Protein AF-A0AA42CRM7-F1 (afdb_monomer_lite)

Sequence (87 aa):
MKMRRIGDSHTQSESRYNPIGKDAVELTFLSFGAGQQRSSGFDLEFGWTDVEALLSAFASQGHSEAIRIKNARVLATAVEALVQNSN

pLDDT: mean 70.35, std 20.04, range [31.09, 95.62]

Structure (mmCIF, N/CA/C/O backbone):
data_AF-A0AA42CRM7-F1
#
_entry.id   AF-A0AA42CRM7-F1
#
loop_
_atom_site.group_PDB
_atom_site.id
_atom_site.type_symbol
_atom_site.label_atom_id
_atom_site.label_alt_id
_atom_site.label_comp_id
_atom_site.label_asym_id
_atom_site.label_entity_id
_atom_site.label_seq_id
_atom_site.pdbx_PDB_ins_code
_atom_site.Cartn_x
_atom_site.Cartn_y
_atom_site.Cartn_z
_atom_site.occupancy
_atom_site.B_iso_or_equiv
_atom_site.auth_seq_id
_atom_site.auth_comp_id
_atom_site.auth_asym_id
_atom_site.auth_atom_id
_atom_site.pdbx_PDB_model_num
ATOM 1 N N . MET A 1 1 ? 34.469 11.859 -50.102 1.00 39.03 1 MET A N 1
ATOM 2 C CA . MET A 1 1 ? 34.485 11.553 -48.654 1.00 39.03 1 MET A CA 1
ATOM 3 C C . MET A 1 1 ? 33.078 11.805 -48.117 1.00 39.03 1 MET A C 1
ATOM 5 O O . MET A 1 1 ? 32.655 12.950 -48.060 1.00 39.03 1 MET A O 1
ATOM 9 N N . LYS A 1 2 ? 32.278 10.751 -47.910 1.00 35.09 2 LYS A N 1
ATOM 10 C CA . LYS A 1 2 ? 30.835 10.866 -47.628 1.00 35.09 2 LYS A CA 1
ATOM 11 C C . LYS A 1 2 ? 30.644 10.927 -46.107 1.00 35.09 2 LYS A C 1
ATOM 13 O O . LYS A 1 2 ? 30.876 9.926 -45.435 1.00 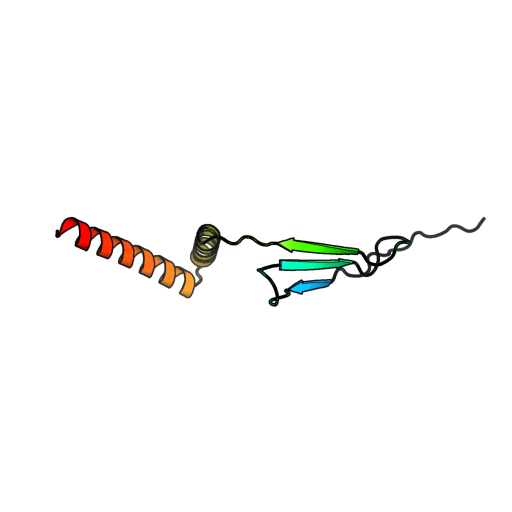35.09 2 LYS A O 1
ATOM 18 N N . MET A 1 3 ? 30.277 12.093 -45.572 1.00 31.09 3 MET A N 1
ATOM 19 C CA . MET A 1 3 ? 29.882 12.244 -44.166 1.00 31.09 3 MET A CA 1
ATOM 20 C C . MET A 1 3 ? 28.677 11.337 -43.889 1.00 31.09 3 MET A C 1
ATOM 22 O O . MET A 1 3 ? 27.594 11.560 -44.430 1.00 31.09 3 MET A O 1
ATOM 26 N N . ARG A 1 4 ? 28.861 10.303 -43.061 1.00 37.62 4 ARG A N 1
ATOM 27 C CA . ARG A 1 4 ? 27.743 9.551 -42.485 1.00 37.62 4 ARG A CA 1
ATOM 28 C C . ARG A 1 4 ? 27.189 10.385 -41.337 1.00 37.62 4 ARG A C 1
ATOM 30 O O . ARG A 1 4 ? 27.825 10.488 -40.293 1.00 37.62 4 ARG A O 1
ATOM 37 N N . ARG A 1 5 ? 26.017 10.992 -41.537 1.00 38.44 5 ARG A N 1
ATOM 38 C CA . ARG A 1 5 ? 25.196 11.449 -40.414 1.00 38.44 5 ARG A CA 1
ATOM 39 C C . ARG A 1 5 ? 24.802 10.198 -39.631 1.00 38.44 5 ARG A C 1
ATOM 41 O O . ARG A 1 5 ? 24.092 9.349 -40.164 1.00 38.44 5 ARG A O 1
ATOM 48 N N . ILE A 1 6 ? 25.319 10.063 -38.415 1.00 43.81 6 ILE A N 1
ATOM 49 C CA . ILE A 1 6 ? 24.834 9.098 -37.426 1.00 43.81 6 ILE A CA 1
ATOM 50 C C . ILE A 1 6 ? 23.511 9.683 -36.928 1.00 43.81 6 ILE A C 1
ATOM 52 O O . ILE A 1 6 ? 23.476 10.411 -35.945 1.00 43.81 6 ILE A O 1
ATOM 56 N N . GLY A 1 7 ? 22.461 9.501 -37.728 1.00 36.81 7 GLY A N 1
ATOM 57 C CA . GLY A 1 7 ? 21.106 9.875 -37.358 1.00 36.81 7 GLY A CA 1
ATOM 58 C C . GLY A 1 7 ? 20.560 8.858 -36.367 1.00 36.81 7 GLY A C 1
ATOM 59 O O . GLY A 1 7 ? 20.519 7.665 -36.664 1.00 36.81 7 GLY A O 1
ATOM 60 N N . ASP A 1 8 ? 20.198 9.341 -35.185 1.00 46.91 8 ASP A N 1
ATOM 61 C CA . ASP A 1 8 ? 18.868 9.147 -34.606 1.00 46.91 8 ASP A CA 1
ATOM 62 C C . ASP A 1 8 ? 18.256 7.748 -34.784 1.00 46.91 8 ASP A C 1
ATOM 64 O O . ASP A 1 8 ? 17.282 7.571 -35.509 1.00 46.91 8 ASP A O 1
ATOM 68 N N . SER A 1 9 ? 18.790 6.738 -34.096 1.00 43.81 9 SER A N 1
ATOM 69 C CA . SER A 1 9 ? 18.123 5.428 -33.984 1.00 43.81 9 SER A CA 1
ATOM 70 C C . SER A 1 9 ? 17.736 5.128 -32.540 1.00 43.81 9 SER A C 1
ATOM 72 O O . SER A 1 9 ? 18.127 4.123 -31.959 1.00 43.81 9 SER A O 1
ATOM 74 N N . HIS A 1 10 ? 16.943 6.020 -31.948 1.00 44.34 10 HIS A N 1
ATOM 75 C CA . HIS A 1 10 ? 16.146 5.672 -30.773 1.00 44.34 10 HIS A CA 1
ATOM 76 C C . HIS A 1 10 ? 14.803 5.143 -31.274 1.00 44.34 10 HIS A C 1
ATOM 78 O O . HIS A 1 10 ? 13.803 5.859 -31.306 1.00 44.34 10 HIS A O 1
ATOM 84 N N . THR A 1 11 ? 14.795 3.902 -31.758 1.00 49.19 11 THR A N 1
ATOM 85 C CA . THR A 1 11 ? 13.544 3.218 -32.086 1.00 49.19 11 THR A CA 1
ATOM 86 C C . THR A 1 11 ? 12.864 2.873 -30.766 1.00 49.19 11 THR A C 1
ATOM 88 O O . THR A 1 11 ? 13.466 2.219 -29.917 1.00 49.19 11 THR A O 1
ATOM 91 N N . GLN A 1 12 ? 11.654 3.406 -30.591 1.00 53.28 12 GLN A N 1
ATOM 92 C CA . GLN A 1 12 ? 10.808 3.335 -29.398 1.00 53.28 12 GLN A CA 1
ATOM 93 C C . GLN A 1 12 ? 10.981 2.031 -28.606 1.00 53.28 12 GLN A C 1
ATOM 95 O O . GLN A 1 12 ? 10.801 0.936 -29.137 1.00 53.28 12 GLN A O 1
ATOM 100 N N . SER A 1 13 ? 11.316 2.163 -27.322 1.00 50.88 13 SER A N 1
ATOM 101 C CA . SER A 1 13 ? 11.196 1.072 -26.361 1.00 50.88 13 SER A CA 1
ATOM 102 C C . SER A 1 13 ? 9.715 0.828 -26.091 1.00 50.88 13 SER A C 1
ATOM 104 O O . SER A 1 13 ? 9.013 1.745 -25.657 1.00 50.88 13 SER A O 1
ATOM 106 N N . GLU A 1 14 ? 9.245 -0.393 -26.321 1.00 55.41 14 GLU A N 1
ATOM 107 C CA . GLU A 1 14 ? 7.919 -0.811 -25.877 1.00 55.41 14 GLU A CA 1
ATOM 108 C C . GLU A 1 14 ? 8.054 -1.512 -24.525 1.00 55.41 14 GLU A C 1
ATOM 110 O O . GLU A 1 14 ? 8.740 -2.531 -24.403 1.00 55.41 14 GLU A O 1
ATOM 115 N N . SER A 1 15 ? 7.396 -0.955 -23.510 1.00 52.59 15 SER A N 1
ATOM 116 C CA . SER A 1 15 ? 7.217 -1.602 -22.213 1.00 52.59 15 SER A CA 1
ATOM 117 C C . SER A 1 15 ? 5.920 -2.395 -22.261 1.00 52.59 15 SER A C 1
ATOM 119 O O . SER A 1 15 ? 4.849 -1.810 -22.439 1.00 52.59 15 SER A O 1
ATOM 121 N N . ARG A 1 16 ? 5.993 -3.719 -22.114 1.00 55.62 16 ARG A N 1
ATOM 122 C CA . ARG A 1 16 ? 4.799 -4.570 -22.038 1.00 55.62 16 ARG A CA 1
ATOM 123 C C . ARG A 1 16 ? 4.746 -5.240 -20.671 1.00 55.62 16 ARG A C 1
ATOM 125 O O . ARG A 1 16 ? 5.711 -5.860 -20.236 1.00 55.62 16 ARG A O 1
ATOM 132 N N . TYR A 1 17 ? 3.607 -5.097 -19.996 1.00 50.28 17 TYR A N 1
ATOM 133 C CA . TYR A 1 17 ? 3.292 -5.875 -18.801 1.00 50.28 17 TYR A CA 1
ATOM 134 C C . TYR A 1 17 ? 2.842 -7.268 -19.246 1.00 50.28 17 TYR A C 1
ATOM 136 O O . TYR A 1 17 ? 1.877 -7.381 -20.007 1.00 50.28 17 TYR A O 1
ATOM 144 N N . ASN A 1 18 ? 3.551 -8.313 -18.816 1.00 52.22 18 ASN A N 1
ATOM 145 C CA . ASN A 1 18 ? 3.220 -9.693 -19.157 1.00 52.22 18 ASN A CA 1
ATOM 146 C C . ASN A 1 18 ? 2.665 -10.423 -17.918 1.00 52.22 18 ASN A C 1
ATOM 148 O O . ASN A 1 18 ? 3.442 -10.860 -17.072 1.00 52.22 18 ASN A O 1
ATOM 152 N N . PRO A 1 19 ? 1.336 -10.596 -17.791 1.00 51.66 19 PRO A N 1
ATOM 153 C CA . PRO A 1 19 ? 0.729 -11.213 -16.609 1.00 51.66 19 PRO A CA 1
ATOM 154 C C . PRO A 1 19 ? 0.893 -12.744 -16.539 1.00 51.66 19 PRO A C 1
ATOM 156 O O . PRO A 1 19 ? 0.372 -13.367 -15.619 1.00 51.66 19 PRO A O 1
ATOM 159 N N . ILE A 1 20 ? 1.569 -13.382 -17.505 1.00 51.41 20 ILE A N 1
ATOM 160 C CA . ILE A 1 20 ? 1.595 -14.853 -17.636 1.00 51.41 20 ILE A CA 1
ATOM 161 C C . ILE A 1 20 ? 2.710 -15.507 -16.790 1.00 51.41 20 ILE A C 1
ATOM 163 O O . ILE A 1 20 ? 2.701 -16.718 -16.581 1.00 51.41 20 ILE A O 1
ATOM 167 N N . GLY A 1 21 ? 3.622 -14.733 -16.201 1.00 46.97 21 GLY A N 1
ATOM 168 C CA . GLY A 1 21 ? 4.602 -15.266 -15.255 1.00 46.97 21 GLY A CA 1
ATOM 169 C C . GLY A 1 21 ? 5.166 -14.173 -14.364 1.00 46.97 21 GLY A C 1
ATOM 170 O O . GLY A 1 21 ? 5.929 -13.358 -14.854 1.00 46.97 21 GLY A O 1
ATOM 171 N N . LYS A 1 22 ? 4.764 -14.188 -13.083 1.00 50.69 22 LYS A N 1
ATOM 172 C CA . LYS A 1 22 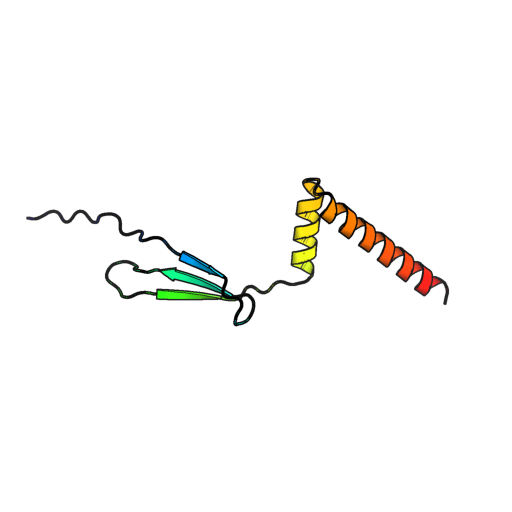? 5.315 -13.409 -11.957 1.00 50.69 22 LYS A CA 1
ATOM 173 C C . LYS A 1 22 ? 5.713 -11.970 -12.299 1.00 50.69 22 LYS A C 1
ATOM 175 O O . LYS A 1 22 ? 6.858 -11.757 -12.656 1.00 50.69 22 LYS A O 1
ATOM 180 N N . ASP A 1 23 ? 4.794 -11.016 -12.137 1.00 55.97 23 ASP A N 1
ATOM 181 C CA . ASP A 1 23 ? 5.074 -9.576 -11.964 1.00 55.97 23 ASP A CA 1
ATOM 182 C C . ASP A 1 23 ? 6.286 -9.021 -12.738 1.00 55.97 23 ASP A C 1
ATOM 184 O O . ASP A 1 23 ? 7.079 -8.240 -12.218 1.00 55.97 23 ASP A O 1
ATOM 188 N N . ALA A 1 24 ? 6.442 -9.432 -13.997 1.00 53.31 24 ALA A N 1
ATOM 189 C CA . ALA A 1 24 ? 7.616 -9.109 -14.786 1.00 53.31 24 ALA A CA 1
ATOM 190 C C . ALA A 1 24 ? 7.293 -7.974 -15.756 1.00 53.31 24 ALA A C 1
ATOM 192 O O . ALA A 1 24 ? 6.285 -7.992 -16.475 1.00 53.31 24 ALA A O 1
ATOM 193 N N . VAL A 1 25 ? 8.179 -6.982 -15.797 1.00 60.81 25 VAL A N 1
ATOM 194 C CA . VAL A 1 25 ? 8.174 -5.951 -16.834 1.00 60.81 25 VAL A CA 1
ATOM 195 C C . VAL A 1 25 ? 9.229 -6.325 -17.857 1.00 60.81 25 VAL A C 1
ATOM 197 O O . VAL A 1 25 ? 10.415 -6.422 -17.543 1.00 60.81 25 VAL A O 1
ATOM 200 N N . GLU A 1 26 ? 8.799 -6.521 -19.099 1.00 59.16 26 GLU A N 1
ATOM 201 C CA . GLU A 1 26 ? 9.711 -6.752 -20.211 1.00 59.16 26 GLU A CA 1
ATOM 202 C C . GLU A 1 26 ? 9.910 -5.447 -20.983 1.00 59.16 26 GLU A C 1
ATOM 204 O O . GLU A 1 26 ? 8.960 -4.845 -21.497 1.00 59.16 26 GLU A O 1
ATOM 209 N N . LEU A 1 27 ? 11.169 -5.012 -21.067 1.00 59.75 27 LEU A N 1
ATOM 210 C CA . LEU A 1 27 ? 11.587 -3.938 -21.958 1.00 59.75 27 LEU A CA 1
ATOM 211 C C . LEU A 1 27 ? 12.146 -4.565 -23.231 1.00 59.75 27 LEU A C 1
ATOM 213 O O . LEU A 1 27 ? 13.177 -5.244 -23.209 1.00 59.75 27 LEU A O 1
ATOM 217 N N . THR A 1 28 ? 11.468 -4.320 -24.350 1.00 57.69 28 THR A N 1
ATOM 218 C CA . THR A 1 28 ? 11.936 -4.763 -25.664 1.00 57.69 28 THR A CA 1
ATOM 219 C C . THR A 1 28 ? 12.531 -3.593 -26.432 1.00 57.69 28 THR A C 1
ATOM 221 O O . THR A 1 28 ? 11.847 -2.610 -26.723 1.00 57.69 28 THR A O 1
ATOM 224 N N . PHE A 1 29 ? 13.801 -3.725 -26.817 1.00 58.19 29 PHE A N 1
ATOM 225 C CA . PHE A 1 29 ? 14.448 -2.817 -27.758 1.00 58.19 29 PHE A CA 1
ATOM 226 C C . PHE A 1 29 ? 14.434 -3.457 -29.145 1.00 58.19 29 PHE A C 1
ATOM 228 O O . PHE A 1 29 ? 15.183 -4.402 -29.407 1.00 58.19 29 PHE A O 1
ATOM 235 N N . LEU A 1 30 ? 13.586 -2.937 -30.039 1.00 56.16 30 LEU A N 1
ATOM 236 C CA . LEU A 1 30 ? 13.457 -3.422 -31.421 1.00 56.16 30 LEU A CA 1
ATOM 237 C C . LEU A 1 30 ? 14.785 -3.318 -32.196 1.00 56.16 30 LEU A C 1
ATOM 239 O O . LEU A 1 30 ? 15.070 -4.155 -33.050 1.00 56.16 30 LEU A O 1
ATOM 243 N N . SER A 1 31 ? 15.631 -2.339 -31.855 1.00 51.97 31 SER A N 1
ATOM 244 C CA . SER A 1 31 ? 17.027 -2.252 -32.290 1.00 51.97 31 SER A CA 1
ATOM 245 C C . SER A 1 31 ? 17.855 -1.378 -31.336 1.00 51.97 31 SER A C 1
ATOM 247 O O . SER A 1 31 ? 17.378 -0.358 -30.844 1.00 51.97 31 SER A O 1
ATOM 249 N N . PHE A 1 32 ? 19.108 -1.769 -31.079 1.00 50.28 32 PHE A N 1
ATOM 250 C CA . PHE A 1 32 ? 20.109 -0.932 -30.404 1.00 50.28 32 PHE A CA 1
ATOM 251 C C . PHE A 1 32 ? 21.389 -0.924 -31.250 1.00 50.28 32 PHE A C 1
ATOM 253 O O . PHE A 1 32 ? 22.117 -1.919 -31.313 1.00 50.28 32 PHE A O 1
ATOM 260 N N . GLY A 1 33 ? 21.655 0.180 -31.952 1.00 60.06 33 GLY A N 1
ATOM 261 C CA . GLY A 1 33 ? 22.774 0.267 -32.897 1.00 60.06 33 GLY A CA 1
ATOM 262 C C . GLY A 1 33 ? 22.629 -0.693 -34.091 1.00 60.06 3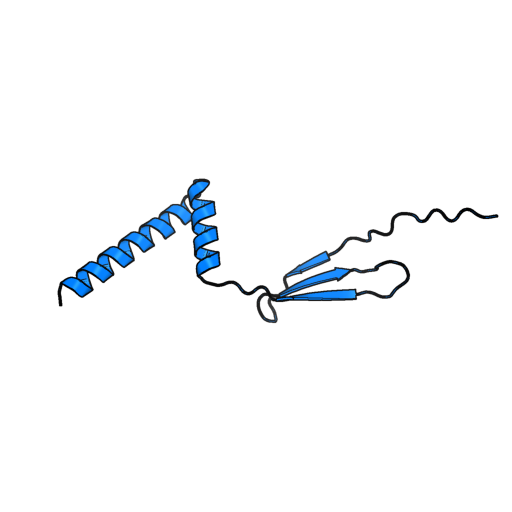3 GLY A C 1
ATOM 263 O O . GLY A 1 33 ? 21.547 -0.838 -34.648 1.00 60.06 33 GLY A O 1
ATOM 264 N N . ALA A 1 34 ? 23.723 -1.344 -34.507 1.00 55.78 34 ALA A N 1
ATOM 265 C CA . ALA A 1 34 ? 23.757 -2.256 -35.665 1.00 55.78 34 ALA A CA 1
ATOM 266 C C . ALA A 1 34 ? 23.398 -3.729 -35.340 1.00 55.78 34 ALA A C 1
ATOM 268 O O . ALA A 1 34 ? 23.613 -4.605 -36.177 1.00 55.78 34 ALA A O 1
ATOM 269 N N . GLY A 1 35 ? 22.923 -4.020 -34.123 1.00 58.06 35 GLY A N 1
ATOM 270 C CA . GLY A 1 35 ? 22.659 -5.382 -33.636 1.00 58.06 35 GLY A CA 1
ATOM 271 C C . GLY A 1 35 ? 21.185 -5.803 -33.693 1.00 58.06 35 GLY A C 1
ATOM 272 O O . GLY A 1 35 ? 20.294 -4.959 -33.780 1.00 58.06 35 GLY A O 1
ATOM 273 N N . GLN A 1 36 ? 20.935 -7.119 -33.622 1.00 57.81 36 GLN A N 1
ATOM 274 C CA . GLN A 1 36 ? 19.584 -7.688 -33.500 1.00 57.81 36 GLN A CA 1
ATOM 275 C C . GLN A 1 36 ? 18.929 -7.340 -32.149 1.00 57.81 36 GLN A C 1
ATOM 277 O O . GLN A 1 36 ? 19.621 -7.026 -31.178 1.00 57.81 36 GLN A O 1
ATOM 282 N N . GLN A 1 37 ? 17.591 -7.392 -32.127 1.00 59.03 37 GLN A N 1
ATOM 283 C CA . GLN A 1 37 ? 16.701 -7.141 -30.987 1.00 59.03 37 GLN A CA 1
ATOM 284 C C . GLN A 1 37 ? 17.252 -7.696 -29.663 1.00 59.03 37 GLN A C 1
ATOM 286 O O . GLN A 1 37 ? 17.684 -8.847 -29.590 1.00 59.03 37 GLN A O 1
ATOM 291 N N . ARG A 1 38 ? 17.204 -6.880 -28.603 1.00 58.38 38 ARG A N 1
ATOM 292 C CA . ARG A 1 38 ? 17.533 -7.294 -27.230 1.00 58.38 38 ARG A CA 1
ATOM 293 C C . ARG A 1 38 ? 16.305 -7.083 -26.352 1.00 58.38 38 ARG A C 1
ATOM 295 O O . ARG A 1 38 ? 15.778 -5.971 -26.305 1.00 58.38 38 ARG A O 1
ATOM 302 N N . SER A 1 39 ? 15.865 -8.128 -25.662 1.00 57.41 39 SER A N 1
ATOM 303 C CA . SER A 1 39 ? 14.888 -8.023 -24.577 1.00 57.41 39 SER A CA 1
ATOM 304 C C . SER A 1 39 ? 15.594 -8.135 -23.228 1.00 57.41 39 SER A C 1
ATOM 306 O O . SER A 1 39 ? 16.574 -8.867 -23.080 1.00 57.41 39 SER A O 1
ATOM 308 N N . SER A 1 40 ? 15.114 -7.363 -22.255 1.00 60.75 40 SER A N 1
ATOM 309 C CA . SER A 1 40 ? 15.507 -7.469 -20.852 1.00 60.75 40 SER A CA 1
ATOM 310 C C . SER A 1 40 ? 14.239 -7.605 -20.022 1.00 60.75 40 SER A C 1
ATOM 312 O O . SER A 1 40 ? 13.384 -6.718 -20.052 1.00 60.75 40 SER A O 1
ATOM 314 N N . GLY A 1 41 ? 14.121 -8.720 -19.305 1.00 57.81 41 GLY A N 1
ATOM 315 C CA . GLY A 1 41 ? 13.075 -8.934 -18.311 1.00 57.81 41 GLY A CA 1
ATOM 316 C C . GLY A 1 41 ? 13.541 -8.446 -16.945 1.00 57.81 41 GLY A C 1
ATOM 317 O O . GLY A 1 41 ? 14.698 -8.655 -16.578 1.00 57.81 41 GLY A O 1
ATOM 318 N N . PHE A 1 42 ? 12.649 -7.788 -16.216 1.00 63.06 42 PHE A N 1
ATOM 319 C CA . PHE A 1 42 ? 12.853 -7.402 -14.826 1.00 63.06 42 PHE A CA 1
ATOM 320 C C . PHE A 1 42 ? 11.734 -8.009 -13.996 1.00 63.06 42 PHE A C 1
ATOM 322 O O . PHE A 1 42 ? 10.564 -7.811 -14.324 1.00 63.06 42 PHE A O 1
ATOM 329 N N . ASP A 1 43 ? 12.096 -8.702 -12.924 1.00 62.81 43 ASP A N 1
ATOM 330 C CA . ASP A 1 43 ? 11.136 -9.147 -11.921 1.00 62.81 43 ASP A CA 1
ATOM 331 C C . ASP A 1 43 ? 10.828 -7.970 -10.990 1.00 62.81 43 ASP A C 1
ATOM 333 O O . ASP A 1 43 ? 1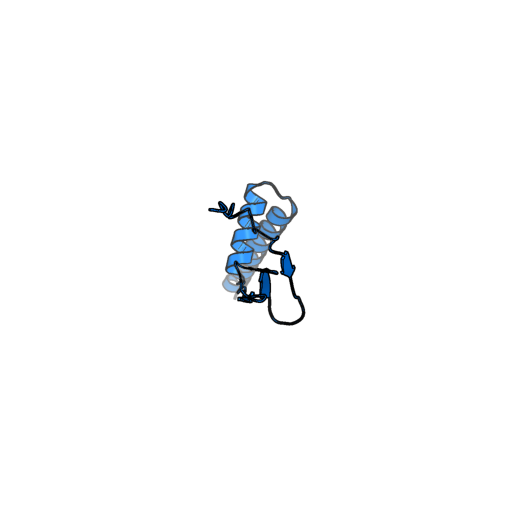1.743 -7.295 -10.505 1.00 62.81 43 ASP A O 1
ATOM 337 N N . LEU A 1 44 ? 9.546 -7.698 -10.752 1.00 65.56 44 LEU A N 1
ATOM 338 C CA . LEU A 1 44 ? 9.123 -6.760 -9.721 1.00 65.56 44 LEU A CA 1
ATOM 339 C C . LEU A 1 44 ? 8.712 -7.548 -8.481 1.00 65.56 44 LEU A C 1
ATOM 341 O O . LEU A 1 44 ? 7.669 -8.196 -8.447 1.00 65.56 44 LEU A O 1
ATOM 345 N N . GLU A 1 45 ? 9.533 -7.476 -7.441 1.00 71.75 45 GLU A N 1
ATOM 346 C CA . GLU A 1 45 ? 9.158 -7.979 -6.125 1.00 71.75 45 GLU A CA 1
ATOM 347 C C . GLU A 1 45 ? 8.382 -6.886 -5.386 1.00 71.75 45 GLU A C 1
ATOM 349 O O . GLU A 1 45 ? 8.969 -5.918 -4.906 1.00 71.75 45 GLU A O 1
ATOM 354 N N . PHE A 1 46 ? 7.057 -7.032 -5.308 1.00 74.56 46 PHE A N 1
ATOM 355 C CA . PHE A 1 46 ? 6.218 -6.178 -4.469 1.00 74.56 46 PHE A CA 1
ATOM 356 C C . PHE A 1 46 ? 5.867 -6.889 -3.168 1.00 74.56 46 PHE A C 1
ATOM 358 O O . PHE A 1 46 ? 5.231 -7.945 -3.155 1.00 74.56 46 PHE A O 1
ATOM 365 N N . GLY A 1 47 ? 6.260 -6.279 -2.056 1.00 83.50 47 GLY A N 1
ATOM 366 C CA . GLY A 1 47 ? 5.857 -6.682 -0.723 1.00 83.50 47 GLY A CA 1
ATOM 367 C C . GLY A 1 47 ? 4.642 -5.903 -0.228 1.00 83.50 47 GLY A C 1
ATOM 368 O O . GLY A 1 47 ? 4.250 -4.862 -0.758 1.00 83.50 47 GLY A O 1
ATOM 369 N N . TRP A 1 48 ? 4.070 -6.371 0.879 1.00 84.25 48 TRP A N 1
ATOM 370 C CA . TRP A 1 48 ? 3.008 -5.635 1.566 1.00 84.25 48 TRP A CA 1
ATOM 371 C C . TRP A 1 48 ? 3.465 -4.241 2.030 1.00 84.25 48 TRP A C 1
ATOM 373 O O . TRP A 1 48 ? 2.688 -3.290 2.001 1.00 84.25 48 TRP A O 1
ATOM 383 N N . THR A 1 49 ? 4.747 -4.091 2.371 1.00 86.50 49 THR A N 1
ATOM 384 C CA . THR A 1 49 ? 5.366 -2.800 2.701 1.00 86.50 49 THR A CA 1
ATOM 385 C C . THR A 1 49 ? 5.250 -1.788 1.554 1.00 86.50 49 THR A C 1
ATOM 387 O O . THR A 1 49 ? 4.986 -0.611 1.796 1.00 86.50 49 THR A O 1
ATOM 390 N N . ASP A 1 50 ? 5.379 -2.229 0.300 1.00 85.81 50 ASP A N 1
ATOM 391 C CA . ASP A 1 50 ? 5.246 -1.348 -0.867 1.00 85.81 50 ASP A CA 1
ATOM 392 C C . ASP A 1 50 ? 3.795 -0.900 -1.055 1.00 85.81 50 ASP A C 1
ATOM 394 O O . ASP A 1 50 ? 3.526 0.268 -1.342 1.00 85.81 50 ASP A O 1
ATOM 398 N N . VAL A 1 51 ? 2.842 -1.804 -0.803 1.00 87.50 51 VAL A N 1
ATOM 399 C CA . VAL A 1 51 ? 1.406 -1.491 -0.810 1.00 87.50 51 VAL A CA 1
ATOM 400 C C . VAL A 1 51 ? 1.071 -0.447 0.260 1.00 87.50 51 VAL A C 1
ATOM 402 O O . VAL A 1 51 ? 0.328 0.500 -0.003 1.00 87.50 51 VAL A O 1
ATOM 405 N N . GLU A 1 52 ? 1.650 -0.559 1.457 1.00 89.31 52 GLU A N 1
ATOM 406 C CA . GLU A 1 52 ? 1.487 0.426 2.534 1.00 89.31 52 GLU A CA 1
ATOM 407 C C . GLU A 1 52 ? 2.033 1.807 2.169 1.00 89.31 52 GLU A C 1
ATOM 409 O O . GLU A 1 52 ? 1.395 2.830 2.460 1.00 89.31 52 GLU A O 1
ATOM 414 N N . ALA A 1 53 ? 3.200 1.842 1.522 1.00 89.31 53 ALA A N 1
ATOM 415 C CA . ALA A 1 53 ? 3.810 3.074 1.045 1.00 89.31 53 ALA A CA 1
ATOM 416 C C . ALA A 1 53 ? 2.926 3.747 -0.019 1.00 89.31 53 ALA A C 1
ATOM 418 O O . ALA A 1 53 ? 2.651 4.947 0.074 1.00 89.31 53 ALA A O 1
ATOM 419 N N . LEU A 1 54 ? 2.397 2.966 -0.967 1.00 90.75 54 LEU A N 1
ATOM 420 C CA . LEU A 1 54 ? 1.466 3.427 -2.001 1.00 90.75 54 LEU A CA 1
ATOM 421 C C . LEU A 1 54 ? 0.171 3.991 -1.409 1.00 90.75 54 LEU A C 1
ATOM 423 O O . LEU A 1 54 ? -0.237 5.103 -1.747 1.00 90.75 54 LEU A O 1
ATOM 427 N N . LEU A 1 55 ? -0.454 3.267 -0.479 1.00 92.19 55 LEU A N 1
ATOM 428 C CA . LEU A 1 55 ? -1.665 3.730 0.201 1.00 92.19 55 LEU A CA 1
ATOM 429 C C . LEU A 1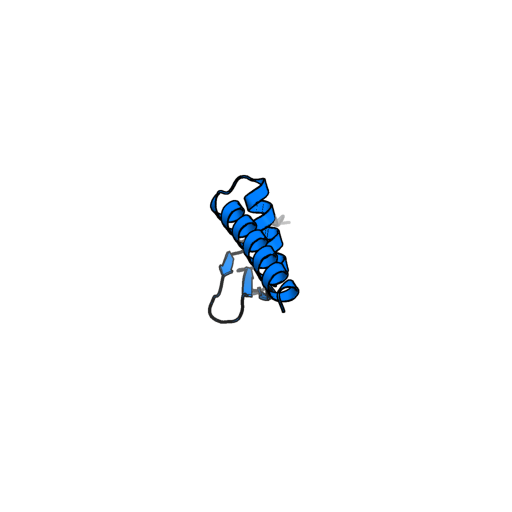 55 ? -1.409 5.017 0.992 1.00 92.19 55 LEU A C 1
ATOM 431 O O . LEU A 1 55 ? -2.237 5.928 0.982 1.00 92.19 55 LEU A O 1
ATOM 435 N N . SER A 1 56 ? -0.249 5.131 1.639 1.00 91.88 56 SER A N 1
ATOM 436 C CA . SER A 1 56 ? 0.137 6.345 2.362 1.00 91.88 56 SER A CA 1
ATOM 437 C C . SER A 1 56 ? 0.336 7.537 1.422 1.00 91.88 56 SER A C 1
ATOM 439 O O . SER A 1 56 ? -0.132 8.634 1.733 1.00 91.88 56 SER A O 1
ATOM 441 N N . ALA A 1 57 ? 0.967 7.323 0.264 1.00 92.88 57 ALA A N 1
ATOM 442 C CA . ALA A 1 57 ? 1.173 8.350 -0.756 1.00 92.88 57 ALA A CA 1
ATOM 443 C C . ALA A 1 57 ? -0.140 8.812 -1.406 1.00 92.88 57 ALA A C 1
ATOM 445 O O . ALA A 1 57 ? -0.319 10.001 -1.663 1.00 92.88 57 ALA A O 1
ATOM 446 N N . PHE A 1 58 ? -1.087 7.906 -1.646 1.00 93.25 58 PHE A N 1
ATOM 447 C CA . PHE A 1 58 ? -2.408 8.283 -2.150 1.00 93.25 58 PHE A CA 1
ATOM 448 C C . PHE A 1 58 ? -3.248 9.003 -1.095 1.00 93.25 58 PHE A C 1
ATOM 450 O O . PHE A 1 58 ? -3.943 9.971 -1.406 1.00 93.25 58 PHE A O 1
ATOM 457 N N . ALA A 1 59 ? -3.168 8.577 0.167 1.00 93.94 59 ALA A N 1
ATOM 458 C CA . ALA A 1 59 ? -3.878 9.240 1.251 1.00 93.94 59 ALA A CA 1
ATOM 459 C C . ALA A 1 59 ? -3.369 10.673 1.483 1.00 93.94 59 ALA A C 1
ATOM 461 O O . ALA A 1 59 ? -4.184 11.565 1.714 1.00 93.94 59 ALA A O 1
ATOM 462 N N . SER A 1 60 ? -2.056 10.924 1.376 1.00 93.00 60 SER A N 1
ATOM 463 C CA . SER A 1 60 ? -1.495 12.281 1.501 1.00 93.00 60 SER A CA 1
ATOM 464 C C . SER A 1 60 ? -1.918 13.212 0.361 1.00 93.00 60 SER A C 1
ATOM 466 O O . SER A 1 60 ? -2.002 14.420 0.559 1.00 93.00 60 SER A O 1
ATOM 468 N N . GLN A 1 61 ? -2.258 12.649 -0.800 1.00 95.62 61 GLN A N 1
ATOM 469 C CA . GLN A 1 61 ? -2.843 13.369 -1.934 1.00 95.62 61 GLN A CA 1
ATOM 470 C C . GLN A 1 61 ? -4.368 13.545 -1.824 1.00 95.62 61 GLN A C 1
ATOM 472 O O . GLN A 1 61 ? -4.986 14.122 -2.715 1.00 95.62 61 GLN A O 1
ATOM 477 N N . GLY A 1 62 ? -4.995 13.060 -0.748 1.00 92.50 62 GLY A N 1
ATOM 478 C CA . GLY A 1 62 ? -6.436 13.189 -0.530 1.00 92.50 62 GLY A CA 1
ATOM 479 C C . GLY A 1 62 ? -7.288 12.130 -1.234 1.00 92.50 62 GLY A C 1
ATOM 480 O O . GLY A 1 62 ? -8.501 12.308 -1.351 1.00 92.50 62 GLY A O 1
ATOM 481 N N . HIS A 1 63 ? -6.701 11.018 -1.689 1.00 95.44 63 HIS A N 1
ATOM 482 C CA . HIS A 1 63 ? -7.469 9.939 -2.308 1.00 95.44 63 HIS A CA 1
ATOM 483 C C . HIS A 1 63 ? -8.385 9.263 -1.279 1.00 95.44 63 HIS A C 1
ATOM 485 O O . HIS A 1 63 ? -7.931 8.646 -0.308 1.00 95.44 63 HIS A O 1
ATOM 491 N N . SER A 1 64 ? -9.694 9.362 -1.502 1.00 93.94 64 SER A N 1
ATOM 492 C CA . SER A 1 64 ? -10.713 8.973 -0.520 1.00 93.94 64 SER A CA 1
ATOM 493 C C . SER A 1 64 ? -10.661 7.488 -0.141 1.00 93.94 64 SER A C 1
ATOM 495 O O . SER A 1 64 ? -10.800 7.145 1.034 1.00 93.94 64 SER A O 1
ATOM 497 N N . GLU A 1 65 ? -10.403 6.600 -1.100 1.00 94.19 65 GLU A N 1
ATOM 498 C CA . GLU A 1 65 ? -10.317 5.157 -0.844 1.00 94.19 65 GLU A CA 1
ATOM 499 C C . GLU A 1 65 ? -9.072 4.781 -0.038 1.00 94.19 65 GLU A C 1
ATOM 501 O O . GLU A 1 65 ? -9.154 3.966 0.879 1.00 94.19 65 GLU A O 1
ATOM 506 N N . ALA A 1 66 ? -7.939 5.436 -0.301 1.00 92.94 66 ALA A N 1
ATOM 507 C CA . ALA A 1 66 ? -6.698 5.175 0.420 1.00 92.94 66 ALA A CA 1
ATOM 508 C C . ALA A 1 66 ? -6.822 5.597 1.892 1.00 92.94 66 ALA A C 1
ATOM 510 O O . ALA A 1 66 ? -6.393 4.876 2.794 1.00 92.94 66 ALA A O 1
ATOM 511 N N . ILE A 1 67 ? -7.498 6.723 2.147 1.00 92.81 67 ILE A N 1
ATOM 512 C CA . ILE A 1 67 ? -7.828 7.183 3.502 1.00 92.81 67 ILE A CA 1
ATOM 513 C C . ILE A 1 67 ? -8.731 6.171 4.219 1.00 92.81 67 ILE A C 1
ATOM 515 O O . ILE A 1 67 ? -8.470 5.824 5.372 1.00 92.81 67 ILE A O 1
ATOM 519 N N . ARG A 1 68 ? -9.775 5.662 3.551 1.00 94.56 68 ARG A N 1
ATOM 520 C CA . ARG A 1 68 ? -10.685 4.662 4.138 1.00 94.56 68 ARG A CA 1
ATOM 521 C C . ARG A 1 68 ? -9.953 3.379 4.513 1.00 94.56 68 ARG A C 1
ATOM 523 O O . ARG A 1 68 ? -10.143 2.894 5.624 1.00 94.56 68 ARG A O 1
ATOM 530 N N . ILE A 1 69 ? -9.095 2.870 3.629 1.00 93.38 69 ILE A N 1
ATOM 531 C CA . ILE A 1 69 ? -8.298 1.662 3.885 1.00 93.38 69 ILE A CA 1
ATOM 532 C C . ILE A 1 69 ? -7.356 1.884 5.073 1.00 93.38 69 ILE A C 1
ATOM 534 O O . ILE A 1 69 ? -7.301 1.054 5.981 1.00 93.38 69 ILE A O 1
ATOM 538 N N . LYS A 1 70 ? -6.666 3.030 5.121 1.00 90.94 70 LYS A N 1
ATOM 539 C CA . LYS A 1 70 ? -5.786 3.381 6.242 1.00 90.94 70 LYS A CA 1
ATOM 540 C C . LYS A 1 70 ? -6.546 3.411 7.572 1.00 90.94 70 LYS A C 1
ATOM 542 O O . LYS A 1 70 ? -6.094 2.816 8.547 1.00 90.94 70 LYS A O 1
ATOM 547 N N . ASN A 1 71 ? -7.716 4.045 7.601 1.00 92.12 71 ASN A N 1
ATOM 548 C CA . ASN A 1 71 ? -8.547 4.128 8.803 1.00 92.12 71 ASN A CA 1
ATOM 549 C C . ASN A 1 71 ? -9.087 2.758 9.233 1.00 92.12 71 ASN A C 1
ATOM 551 O O . ASN A 1 71 ? -9.058 2.436 10.420 1.00 92.12 71 ASN A O 1
ATOM 555 N N . ALA A 1 72 ? -9.541 1.939 8.281 1.00 93.44 72 ALA A N 1
ATOM 556 C CA . ALA A 1 72 ? -10.023 0.587 8.555 1.00 93.44 72 ALA A CA 1
ATOM 557 C C . ALA A 1 72 ? -8.936 -0.276 9.208 1.00 93.44 72 ALA A C 1
ATOM 559 O O . ALA A 1 72 ? -9.211 -1.011 10.152 1.00 93.44 72 ALA A O 1
ATOM 560 N N . ARG A 1 73 ? -7.687 -0.134 8.757 1.00 90.12 73 ARG A N 1
ATOM 561 C CA . ARG A 1 73 ? -6.561 -0.864 9.334 1.00 90.12 73 ARG A CA 1
ATOM 562 C C . ARG A 1 73 ? -6.242 -0.432 10.764 1.00 90.12 73 ARG A C 1
ATOM 564 O O . ARG A 1 73 ? -6.045 -1.287 11.617 1.00 90.12 73 ARG A O 1
ATOM 571 N N . VAL A 1 74 ? -6.240 0.874 11.038 1.00 90.69 74 VAL A N 1
ATOM 572 C CA . VAL A 1 74 ? -6.058 1.393 12.407 1.00 90.69 74 VAL A CA 1
ATOM 573 C C . VAL A 1 74 ? -7.137 0.840 13.341 1.00 90.69 74 VAL A C 1
ATOM 575 O O . VAL A 1 74 ? -6.829 0.414 14.452 1.00 90.69 74 VAL A O 1
ATOM 578 N N . LEU A 1 75 ? -8.390 0.801 12.876 1.00 93.81 75 LEU A N 1
ATOM 579 C CA . LEU A 1 75 ? -9.499 0.231 13.637 1.00 93.81 75 LEU A CA 1
ATOM 580 C C . LEU A 1 75 ? -9.292 -1.267 13.907 1.00 93.81 75 LEU A C 1
ATOM 582 O O . LEU A 1 75 ? -9.459 -1.703 15.041 1.00 93.81 75 LEU A O 1
ATOM 586 N N . ALA A 1 76 ? -8.903 -2.040 12.889 1.00 92.88 76 ALA A N 1
ATOM 587 C CA . ALA A 1 76 ? -8.645 -3.471 13.030 1.00 92.88 76 ALA A CA 1
ATOM 588 C C . ALA A 1 76 ? -7.568 -3.749 14.090 1.00 92.88 76 ALA A C 1
ATOM 590 O O . ALA A 1 76 ? -7.806 -4.527 15.010 1.00 92.88 76 ALA A O 1
ATOM 591 N N . THR A 1 77 ? -6.440 -3.034 14.043 1.00 92.00 77 THR A N 1
ATOM 592 C CA . THR A 1 77 ? -5.367 -3.173 15.040 1.00 92.00 77 THR A CA 1
ATOM 593 C C . THR A 1 77 ? -5.828 -2.794 16.450 1.00 92.00 77 THR A C 1
ATOM 595 O O . THR A 1 77 ? -5.459 -3.452 17.421 1.00 92.00 77 THR A O 1
ATOM 598 N N . ALA A 1 78 ? -6.663 -1.759 16.592 1.00 91.19 78 ALA A N 1
ATOM 599 C CA . ALA A 1 78 ? -7.218 -1.386 17.892 1.00 91.19 78 ALA A CA 1
ATOM 600 C C . ALA A 1 78 ? -8.138 -2.481 18.463 1.00 91.19 78 ALA A C 1
ATOM 602 O O . ALA A 1 78 ? -8.081 -2.773 19.657 1.00 91.19 78 ALA A O 1
ATOM 603 N N . VAL A 1 79 ? -8.958 -3.111 17.616 1.00 94.06 79 VAL A N 1
ATOM 604 C CA 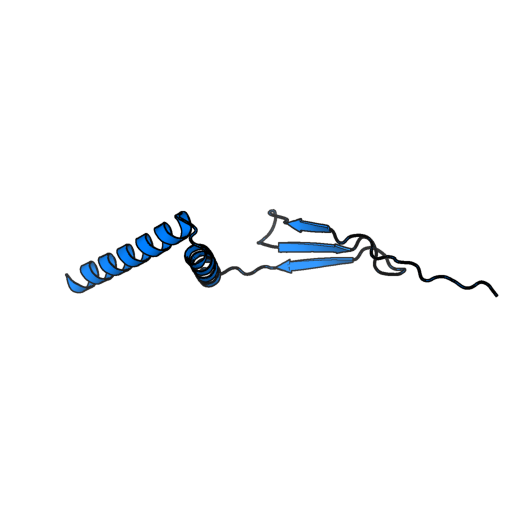. VAL A 1 79 ? -9.824 -4.233 18.011 1.00 94.06 79 VAL A CA 1
ATOM 605 C C . VAL A 1 79 ? -8.994 -5.451 18.411 1.00 94.06 79 VAL A C 1
ATOM 607 O O . VAL A 1 79 ? -9.261 -6.047 19.451 1.00 94.06 79 VAL A O 1
ATOM 610 N N . GLU A 1 80 ? -7.962 -5.796 17.643 1.00 93.94 80 GLU A N 1
ATOM 611 C CA . GLU A 1 80 ? -7.050 -6.899 17.969 1.00 93.94 80 GLU A CA 1
ATOM 612 C C . GLU A 1 80 ? -6.374 -6.691 19.329 1.00 93.94 80 GLU A C 1
ATOM 614 O O . GLU A 1 80 ? -6.365 -7.602 20.157 1.00 93.94 80 GLU A O 1
ATOM 619 N N . ALA A 1 81 ? -5.887 -5.478 19.604 1.00 91.38 81 ALA A N 1
ATOM 620 C CA . ALA A 1 81 ? -5.284 -5.138 20.890 1.00 91.38 81 ALA A CA 1
ATOM 621 C C . ALA A 1 81 ? -6.286 -5.252 22.052 1.00 91.38 81 ALA A C 1
ATOM 623 O O . ALA A 1 81 ? -5.938 -5.731 23.130 1.00 91.38 81 ALA A O 1
ATOM 624 N N . LEU A 1 82 ? -7.543 -4.844 21.849 1.00 90.88 82 LEU A N 1
ATOM 625 C CA . LEU A 1 82 ? -8.594 -4.996 22.859 1.00 90.88 82 LEU A CA 1
ATOM 626 C C . LEU A 1 82 ? -8.906 -6.468 23.140 1.00 90.88 82 LEU A C 1
ATOM 628 O O . LEU A 1 82 ? -9.030 -6.845 24.302 1.00 90.88 82 LEU A O 1
ATOM 632 N N . VAL A 1 83 ? -8.998 -7.301 22.101 1.00 91.25 83 VAL A N 1
ATOM 633 C CA . VAL A 1 83 ? -9.233 -8.747 22.246 1.00 91.25 83 VAL A CA 1
ATOM 634 C C . VAL A 1 83 ? -8.074 -9.418 22.983 1.00 91.25 83 VAL A C 1
ATOM 636 O O . VAL A 1 83 ? -8.309 -10.247 23.857 1.00 91.25 83 VAL A O 1
ATOM 639 N N . GLN A 1 84 ? -6.832 -9.040 22.677 1.00 84.94 84 GLN A N 1
ATOM 640 C CA . GLN A 1 84 ? -5.650 -9.575 23.357 1.00 84.94 84 GLN A CA 1
ATOM 641 C C . GLN A 1 84 ? -5.569 -9.165 24.831 1.00 84.94 84 GLN A C 1
ATOM 643 O O . GLN A 1 84 ? -5.140 -9.969 25.645 1.00 84.94 84 GLN A O 1
ATOM 648 N N . ASN A 1 85 ? -6.009 -7.953 25.181 1.00 78.69 85 ASN A N 1
ATOM 649 C CA . ASN A 1 85 ? -6.003 -7.457 26.563 1.00 78.69 85 ASN A CA 1
ATOM 650 C C . ASN A 1 85 ? -7.223 -7.904 27.393 1.00 78.69 85 ASN A C 1
ATOM 652 O O . ASN A 1 85 ? -7.288 -7.603 28.584 1.00 78.69 85 ASN A O 1
ATOM 656 N N . SER A 1 86 ? -8.212 -8.549 26.767 1.00 71.19 86 SER A N 1
ATOM 657 C CA . SER A 1 86 ? -9.438 -9.031 27.426 1.00 71.19 86 SER A CA 1
ATOM 658 C C . SER A 1 86 ? -9.391 -10.523 27.792 1.00 71.19 86 SER A C 1
ATOM 660 O O . SER A 1 86 ? -10.337 -11.013 28.408 1.00 71.19 86 SER A O 1
ATOM 662 N N . ASN A 1 87 ? -8.319 -11.228 27.411 1.00 53.94 87 ASN A N 1
ATOM 663 C CA . ASN A 1 87 ? -8.006 -12.611 27.791 1.00 53.94 87 ASN A CA 1
ATOM 664 C C . ASN A 1 87 ? -6.823 -12.639 28.763 1.00 53.94 87 ASN A C 1
ATOM 666 O O . ASN A 1 87 ? -6.755 -13.603 29.556 1.00 53.94 87 ASN A O 1
#

Organism: NCBI:txid2949735

Secondary structure (DSSP, 8-state):
------------EEEEEETTSSSEEEEEES-BTTB--EEEEEE----HHHHHHHHHHHHHTT-HHHHHHHHHHHHHHHHHHHHHHT-

Foldseek 3Di:
DDDDDPDDDPDDWDWDQDPPDAQKIKTWDCDDPPDHIDIDIDHDDDDVVNVLVVLVVCVVVVNPVSVVVVVVVVVVVVVVVVVVVVD

Radius of gyration: 24.01 Å; chains: 1; bounding box: 45×29×76 Å